Protein AF-A0A067NQ08-F1 (afdb_monomer_lite)

Organism: Pleurotus ostreatus (strain PC15) (NCBI:txid1137138)

Sequence (126 aa):
PDAADYSAEQAVDAPDTKAFVAEDDHGEHPANSPEDRVEVKVDSDPSPSARYPFENDTEGGRKTRGQIASYAGVIMAMQFRSHLFSVLICGKYARFIRWDRSCAIVSRRFDYTLYPSILFNFYHRF

Structure (mmCIF, N/CA/C/O backbone):
data_AF-A0A067NQ08-F1
#
_entry.id   AF-A0A067NQ08-F1
#
loop_
_atom_site.group_PDB
_atom_site.id
_atom_site.type_symbol
_atom_site.label_atom_id
_atom_site.label_alt_id
_atom_site.label_comp_id
_atom_site.label_asym_id
_atom_site.label_entity_id
_atom_site.label_seq_id
_atom_site.pdbx_PDB_ins_code
_atom_site.Cartn_x
_atom_site.Cartn_y
_atom_site.Cartn_z
_atom_site.occupancy
_atom_site.B_iso_or_equiv
_atom_site.auth_seq_id
_atom_site.auth_comp_id
_atom_site.auth_asym_id
_atom_site.auth_atom_id
_atom_site.pdbx_PDB_model_num
ATOM 1 N N . PRO A 1 1 ? 68.407 15.555 -37.291 1.00 37.50 1 PRO A N 1
ATOM 2 C CA . PRO A 1 1 ? 67.187 15.291 -38.091 1.00 37.50 1 PRO A CA 1
ATOM 3 C C . PRO A 1 1 ? 66.641 13.894 -37.754 1.00 37.50 1 PRO A C 1
ATOM 5 O O . PRO A 1 1 ? 67.398 12.939 -37.820 1.00 37.50 1 PRO A O 1
ATOM 8 N N . ASP A 1 2 ? 65.405 13.663 -37.344 1.00 32.69 2 ASP A N 1
ATOM 9 C CA . ASP A 1 2 ? 64.198 14.469 -37.154 1.00 32.69 2 ASP A CA 1
ATOM 10 C C . ASP A 1 2 ? 63.198 13.566 -36.372 1.00 32.69 2 ASP A C 1
ATOM 12 O O . ASP A 1 2 ? 63.470 12.374 -36.213 1.00 32.69 2 ASP A O 1
ATOM 16 N N . ALA A 1 3 ? 62.099 14.138 -35.870 1.00 37.38 3 ALA A N 1
ATOM 17 C CA . ALA A 1 3 ? 60.975 13.549 -35.102 1.00 37.38 3 ALA A CA 1
ATOM 18 C C . ALA A 1 3 ? 60.331 12.282 -35.752 1.00 37.38 3 ALA A C 1
ATOM 20 O O . ALA A 1 3 ? 60.630 11.981 -36.900 1.00 37.38 3 ALA A O 1
ATOM 21 N N . ALA A 1 4 ? 59.427 11.468 -35.180 1.00 37.12 4 ALA A N 1
ATOM 22 C CA . ALA A 1 4 ? 58.332 11.598 -34.200 1.00 37.12 4 ALA A CA 1
ATOM 23 C C . ALA A 1 4 ? 57.903 10.148 -33.796 1.00 37.12 4 ALA A C 1
ATOM 25 O O . ALA A 1 4 ? 58.083 9.234 -34.597 1.00 37.12 4 ALA A O 1
ATOM 26 N N . ASP A 1 5 ? 57.591 9.816 -32.540 1.00 37.88 5 ASP A N 1
ATOM 27 C CA . ASP A 1 5 ? 56.306 9.926 -31.806 1.00 37.88 5 ASP A CA 1
ATOM 28 C C . ASP A 1 5 ? 55.275 8.793 -32.061 1.00 37.88 5 ASP A C 1
ATOM 30 O O . ASP A 1 5 ? 55.187 8.244 -33.156 1.00 37.88 5 ASP A O 1
ATOM 34 N N . TYR A 1 6 ? 54.492 8.526 -31.006 1.00 32.03 6 TYR A N 1
ATOM 35 C CA . TYR A 1 6 ? 53.282 7.705 -30.831 1.00 32.03 6 TYR A CA 1
ATOM 36 C C . TYR A 1 6 ? 53.400 6.363 -30.088 1.00 32.03 6 TYR A C 1
ATOM 38 O O . TYR A 1 6 ? 53.435 5.278 -30.666 1.00 32.03 6 TYR A O 1
ATOM 46 N N . SER A 1 7 ? 53.304 6.470 -28.758 1.00 44.75 7 SER A N 1
ATOM 47 C CA . SER A 1 7 ? 52.707 5.462 -27.872 1.00 44.75 7 SER A CA 1
ATOM 48 C C . SER A 1 7 ? 51.176 5.560 -27.897 1.00 44.75 7 SER A C 1
ATOM 50 O O . SER A 1 7 ? 50.636 6.658 -27.772 1.00 44.75 7 SER A O 1
ATOM 52 N N . ALA A 1 8 ? 50.475 4.423 -27.953 1.00 36.75 8 ALA A N 1
ATOM 53 C CA . ALA A 1 8 ? 49.083 4.303 -27.509 1.00 36.75 8 ALA A CA 1
ATOM 54 C C . ALA A 1 8 ? 48.768 2.842 -27.136 1.00 36.75 8 ALA A C 1
ATOM 56 O O . ALA A 1 8 ? 48.644 1.985 -28.009 1.00 36.75 8 ALA A O 1
ATOM 57 N N . GLU A 1 9 ? 48.640 2.555 -25.837 1.00 39.03 9 GLU A N 1
ATOM 58 C CA . GLU A 1 9 ? 48.043 1.311 -25.341 1.00 39.03 9 GLU A CA 1
ATOM 59 C C . GLU A 1 9 ? 46.516 1.462 -25.299 1.00 39.03 9 GLU A C 1
ATOM 61 O O . GLU A 1 9 ? 45.979 2.459 -24.816 1.00 39.03 9 GLU A O 1
ATOM 66 N N . GLN A 1 10 ? 45.816 0.470 -25.844 1.00 34.50 10 GLN A N 1
ATOM 67 C CA . GLN A 1 10 ? 44.373 0.470 -26.056 1.00 34.50 10 GLN A CA 1
ATOM 68 C C . GLN A 1 10 ? 43.682 -0.250 -24.886 1.00 34.50 10 GLN A C 1
ATOM 70 O O . GLN A 1 10 ? 43.753 -1.473 -24.777 1.00 34.50 10 GLN A O 1
ATOM 75 N N . ALA A 1 11 ? 43.019 0.502 -24.003 1.00 36.53 11 ALA A N 1
ATOM 76 C CA . ALA A 1 11 ? 42.171 -0.041 -22.942 1.00 36.53 11 ALA A CA 1
ATOM 77 C C . ALA A 1 11 ? 40.711 -0.129 -23.423 1.00 36.53 11 ALA A C 1
ATOM 79 O O . ALA A 1 11 ? 40.168 0.823 -23.980 1.00 36.53 11 ALA A O 1
ATOM 80 N N . VAL A 1 12 ? 40.100 -1.299 -23.235 1.00 38.50 12 VAL A N 1
ATOM 81 C CA . VAL A 1 12 ? 38.730 -1.630 -23.649 1.00 38.50 12 VAL A CA 1
ATOM 82 C C . VAL A 1 12 ? 37.730 -1.041 -22.648 1.00 38.50 12 VAL A C 1
ATOM 84 O O . VAL A 1 12 ? 37.830 -1.292 -21.449 1.00 38.50 12 VAL A O 1
ATOM 87 N N . ASP A 1 13 ? 36.781 -0.262 -23.164 1.00 35.69 13 ASP A N 1
ATOM 88 C CA . ASP A 1 13 ? 35.725 0.448 -22.436 1.00 35.69 13 ASP A CA 1
ATOM 89 C C . ASP A 1 13 ? 34.699 -0.532 -21.834 1.00 35.69 13 ASP A C 1
ATOM 91 O O . ASP A 1 13 ? 34.008 -1.257 -22.554 1.00 35.69 13 ASP A O 1
ATOM 95 N N . ALA A 1 14 ? 34.622 -0.584 -20.503 1.00 40.62 14 ALA A N 1
ATOM 96 C CA . ALA A 1 14 ? 33.561 -1.277 -19.778 1.00 40.62 14 ALA A CA 1
ATOM 97 C C . ALA A 1 14 ? 32.453 -0.260 -19.456 1.00 40.62 14 ALA A C 1
ATOM 99 O O . ALA A 1 14 ? 32.770 0.796 -18.907 1.00 40.62 14 ALA A O 1
ATOM 100 N N . PRO A 1 15 ? 31.166 -0.538 -19.745 1.00 40.16 15 PRO A N 1
ATOM 101 C CA . PRO A 1 15 ? 30.105 0.416 -19.459 1.00 40.16 15 PRO A CA 1
ATOM 102 C C . PRO A 1 15 ? 29.963 0.621 -17.947 1.00 40.16 15 PRO A C 1
ATOM 104 O O . PRO A 1 15 ? 29.645 -0.301 -17.194 1.00 40.16 15 PRO A O 1
ATOM 107 N N . ASP A 1 16 ? 30.203 1.861 -17.535 1.00 42.25 16 ASP A N 1
ATOM 108 C CA . ASP A 1 16 ? 30.122 2.373 -16.172 1.00 42.25 16 ASP A CA 1
ATOM 109 C C . ASP A 1 16 ? 28.668 2.279 -15.666 1.00 42.25 16 ASP A C 1
ATOM 111 O O . ASP A 1 16 ? 27.831 3.147 -15.926 1.00 42.25 16 ASP A O 1
ATOM 115 N N . THR A 1 17 ? 28.313 1.187 -14.980 1.00 46.00 17 THR A N 1
ATOM 116 C CA . THR A 1 17 ? 27.036 1.080 -14.255 1.00 46.00 17 THR A CA 1
ATOM 117 C C . THR A 1 17 ? 27.052 2.020 -13.053 1.00 46.00 17 THR A C 1
ATOM 119 O O . THR A 1 17 ? 27.287 1.605 -11.919 1.00 46.00 17 THR A O 1
ATOM 122 N N . LYS A 1 18 ? 26.767 3.301 -13.289 1.00 40.94 18 LYS A N 1
ATOM 123 C CA . LYS A 1 18 ? 26.404 4.229 -12.218 1.00 40.94 18 LYS A CA 1
ATOM 124 C C . LYS A 1 18 ? 24.984 3.913 -11.760 1.00 40.94 18 LYS A C 1
ATOM 126 O O . LYS A 1 18 ? 24.044 3.929 -12.554 1.00 40.94 18 LYS A O 1
ATOM 131 N N . ALA A 1 19 ? 24.828 3.606 -10.474 1.00 40.09 19 ALA A N 1
ATOM 132 C CA . ALA A 1 19 ? 23.519 3.546 -9.841 1.00 40.09 19 ALA A CA 1
ATOM 133 C C . ALA A 1 19 ? 22.813 4.900 -10.019 1.00 40.09 19 ALA A C 1
ATOM 135 O O . ALA A 1 19 ? 23.441 5.949 -9.879 1.00 40.09 19 ALA A O 1
ATOM 136 N N . PHE A 1 20 ? 21.516 4.882 -10.326 1.00 40.34 20 PHE A N 1
ATOM 137 C CA . PHE A 1 20 ? 20.701 6.092 -10.306 1.00 40.34 20 PHE A CA 1
ATOM 138 C C . PHE A 1 20 ? 20.599 6.576 -8.855 1.00 40.34 20 PHE A C 1
ATOM 140 O O . PHE A 1 20 ? 19.845 6.018 -8.058 1.00 40.34 20 PHE A O 1
ATOM 147 N N . VAL A 1 21 ? 21.408 7.575 -8.511 1.00 44.59 21 VAL A N 1
ATOM 148 C CA . VAL A 1 21 ? 21.281 8.342 -7.274 1.00 44.59 21 VAL A CA 1
ATOM 149 C C . VAL A 1 21 ? 20.300 9.464 -7.584 1.00 44.59 21 VAL A C 1
ATOM 151 O O . VAL A 1 21 ? 20.557 10.281 -8.466 1.00 44.59 21 VAL A O 1
ATOM 154 N N . ALA A 1 22 ? 19.144 9.464 -6.920 1.00 43.06 22 ALA A N 1
ATOM 155 C CA . ALA A 1 22 ? 18.311 10.655 -6.902 1.00 43.06 22 ALA A CA 1
ATOM 156 C C . ALA A 1 22 ? 19.104 11.727 -6.149 1.00 43.06 22 ALA A C 1
ATOM 158 O O . ALA A 1 22 ? 19.505 11.498 -5.011 1.00 43.06 22 ALA A O 1
ATOM 159 N N . GLU A 1 23 ? 19.396 12.843 -6.809 1.00 46.19 23 GLU A N 1
ATOM 160 C CA . GLU A 1 23 ? 19.951 14.017 -6.141 1.00 46.19 23 GLU A CA 1
ATOM 161 C C . GLU A 1 23 ? 18.938 14.455 -5.073 1.00 46.19 23 GLU A C 1
ATOM 163 O O . GLU A 1 23 ? 17.814 14.850 -5.399 1.00 46.19 23 GLU A O 1
ATOM 168 N N . ASP A 1 24 ? 19.316 14.337 -3.802 1.00 46.06 24 ASP A N 1
ATOM 169 C CA . ASP A 1 24 ? 18.578 14.939 -2.699 1.00 46.06 24 ASP A CA 1
ATOM 170 C C . ASP A 1 24 ? 18.886 16.444 -2.709 1.00 46.06 24 ASP A C 1
ATOM 172 O O . ASP A 1 24 ? 19.867 16.898 -2.119 1.00 46.06 24 ASP A O 1
ATOM 176 N N . ASP A 1 25 ? 18.052 17.229 -3.396 1.00 49.75 25 ASP A N 1
ATOM 177 C CA . ASP A 1 25 ? 18.032 18.692 -3.265 1.00 49.75 25 ASP A CA 1
ATOM 178 C C . ASP A 1 25 ? 17.419 19.070 -1.907 1.00 49.75 25 ASP A C 1
ATOM 180 O O . ASP A 1 25 ? 16.281 19.527 -1.787 1.00 49.75 25 ASP A O 1
ATOM 184 N N . HIS A 1 26 ? 18.169 18.799 -0.841 1.00 46.88 26 HIS A N 1
ATOM 185 C CA . HIS A 1 26 ? 17.891 19.321 0.486 1.00 46.88 26 HIS A CA 1
ATOM 186 C C . HIS A 1 26 ? 18.564 20.685 0.622 1.00 46.88 26 HIS A C 1
ATOM 188 O O . HIS A 1 26 ? 19.639 20.813 1.207 1.00 46.88 26 HIS A O 1
ATOM 194 N N . GLY A 1 27 ? 17.911 21.722 0.095 1.00 42.91 27 GLY A N 1
ATOM 195 C CA . GLY A 1 27 ? 18.197 23.089 0.515 1.00 42.91 27 GLY A CA 1
ATOM 196 C C . GLY A 1 27 ? 18.087 23.193 2.042 1.00 42.91 27 GLY A C 1
ATOM 197 O O . GLY A 1 27 ? 17.107 22.731 2.631 1.00 42.91 27 GLY A O 1
ATOM 198 N N . GLU A 1 28 ? 19.103 23.763 2.694 1.00 42.34 28 GLU A N 1
ATOM 199 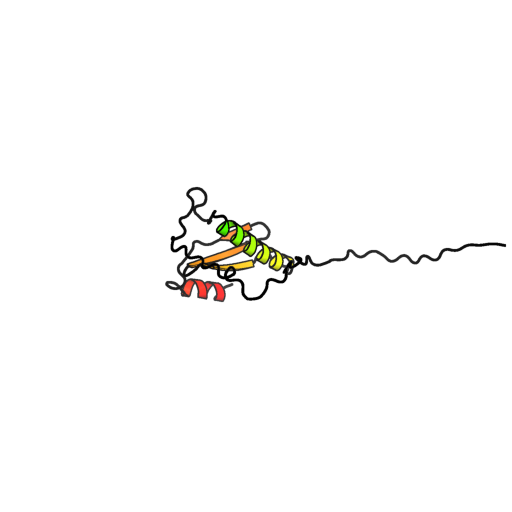C CA . GLU A 1 28 ? 19.102 23.995 4.141 1.00 42.34 28 GLU A CA 1
ATOM 200 C C . GLU A 1 28 ? 17.921 24.895 4.531 1.00 42.34 28 GLU A C 1
ATOM 202 O O . GLU A 1 28 ? 17.939 26.110 4.332 1.00 42.34 28 GLU A O 1
ATOM 207 N N . HIS A 1 29 ? 16.887 24.293 5.118 1.00 45.03 29 HIS A N 1
ATOM 208 C CA . HIS A 1 29 ? 15.802 25.019 5.763 1.00 45.03 29 HIS A CA 1
ATOM 209 C C . HIS A 1 29 ? 16.114 25.192 7.258 1.00 45.03 29 HIS A C 1
ATOM 211 O O . HIS A 1 29 ? 16.389 24.205 7.947 1.00 45.03 29 HIS A O 1
ATOM 217 N N . PRO A 1 30 ? 16.080 26.427 7.801 1.00 40.62 30 PRO A N 1
ATOM 218 C CA . PRO A 1 30 ? 16.347 26.658 9.213 1.00 40.62 30 PRO A CA 1
ATOM 219 C C . PRO A 1 30 ? 15.311 25.932 10.080 1.00 40.62 30 PRO A C 1
ATOM 221 O O . PRO A 1 30 ? 14.106 26.021 9.850 1.00 40.62 30 PRO A O 1
ATOM 224 N N . ALA A 1 31 ? 15.809 25.240 11.105 1.00 47.78 31 ALA A N 1
ATOM 225 C CA . ALA A 1 31 ? 15.128 24.193 11.870 1.00 47.78 31 ALA A CA 1
ATOM 226 C C . ALA A 1 31 ? 13.901 24.614 12.711 1.00 47.78 31 ALA A C 1
ATOM 228 O O . ALA A 1 31 ? 13.467 23.840 13.554 1.00 47.78 31 ALA A O 1
ATOM 229 N N . ASN A 1 32 ? 13.334 25.809 12.524 1.00 49.84 32 ASN A N 1
ATOM 230 C CA . ASN A 1 32 ? 12.122 26.255 13.216 1.00 49.84 32 ASN A CA 1
ATOM 231 C C . ASN A 1 32 ? 11.330 27.252 12.351 1.00 49.84 32 ASN A C 1
ATOM 233 O O . ASN A 1 32 ? 11.253 28.432 12.691 1.00 49.84 32 ASN A O 1
ATOM 237 N N . SER A 1 33 ? 10.731 26.790 11.248 1.00 42.81 33 SER A N 1
ATOM 238 C CA . SER A 1 33 ? 9.636 27.528 10.601 1.00 42.81 33 SER A CA 1
ATOM 239 C C . SER A 1 33 ? 8.298 26.857 10.942 1.00 42.81 33 SER A C 1
ATOM 241 O O . SER A 1 33 ? 8.205 25.632 10.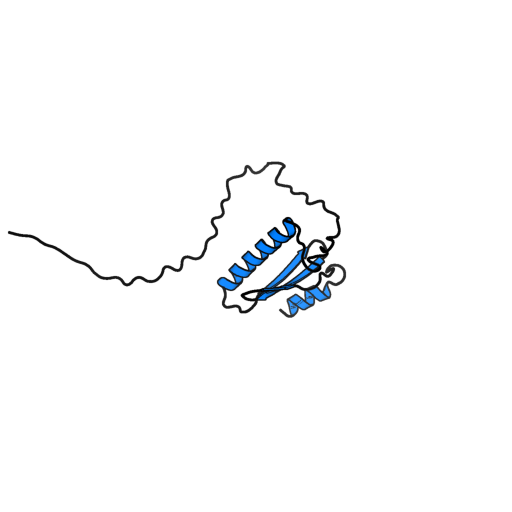845 1.00 42.81 33 SER A O 1
ATOM 243 N N . PRO A 1 34 ? 7.248 27.596 11.353 1.00 50.75 34 PRO A N 1
ATOM 244 C CA . PRO A 1 34 ? 5.958 27.031 11.789 1.00 50.75 34 PRO A CA 1
ATOM 245 C C . PRO A 1 34 ? 5.164 26.300 10.686 1.00 50.75 34 PRO A C 1
ATOM 247 O O . PRO A 1 34 ? 4.040 25.862 10.912 1.00 50.75 34 PRO A O 1
ATOM 250 N N . GLU A 1 35 ? 5.751 26.151 9.506 1.00 52.75 35 GLU A N 1
ATOM 251 C CA . GLU A 1 35 ? 5.155 25.698 8.253 1.00 52.75 35 GLU A CA 1
ATOM 252 C C . GLU A 1 35 ? 5.484 24.237 7.902 1.00 52.75 35 GLU A C 1
ATOM 254 O O . GLU A 1 35 ? 4.926 23.706 6.948 1.00 52.75 35 GLU A O 1
ATOM 259 N N . ASP A 1 36 ? 6.271 23.542 8.736 1.00 47.72 36 ASP A N 1
ATOM 260 C CA . ASP A 1 36 ? 6.560 22.103 8.577 1.00 47.72 36 ASP A CA 1
ATOM 261 C C . ASP A 1 36 ? 5.647 21.184 9.418 1.00 47.72 36 ASP A C 1
ATOM 263 O O . ASP A 1 36 ? 5.746 19.957 9.411 1.00 47.72 36 ASP A O 1
ATOM 267 N N . ARG A 1 37 ? 4.678 21.761 10.141 1.00 48.28 37 ARG A N 1
ATOM 268 C CA . ARG A 1 37 ? 3.545 20.997 10.680 1.00 48.28 37 ARG A CA 1
ATOM 269 C C . ARG A 1 37 ? 2.397 21.045 9.692 1.00 48.28 37 ARG A C 1
ATOM 271 O O . ARG A 1 37 ? 1.457 21.821 9.852 1.00 48.28 37 ARG A O 1
ATOM 278 N N . VAL A 1 38 ? 2.426 20.158 8.703 1.00 54.19 38 VAL A N 1
ATOM 279 C CA . VAL A 1 38 ? 1.200 19.838 7.968 1.00 54.19 38 VAL A CA 1
ATOM 280 C C . VAL A 1 38 ? 0.306 19.013 8.897 1.00 54.19 38 VAL A C 1
ATOM 282 O O . VAL A 1 38 ? 0.308 17.782 8.875 1.00 54.19 38 VAL A O 1
ATOM 285 N N . GLU A 1 39 ? -0.468 19.688 9.747 1.00 50.22 39 GLU A N 1
ATOM 286 C CA . GLU A 1 39 ? -1.648 19.077 10.353 1.00 50.22 39 GLU A CA 1
ATOM 287 C C . GLU A 1 39 ? -2.652 18.788 9.231 1.00 50.22 39 GLU A C 1
ATOM 289 O O . GLU A 1 39 ? -3.471 19.628 8.859 1.00 50.22 39 GLU A O 1
ATOM 294 N N . VAL A 1 40 ? -2.593 17.581 8.662 1.00 54.81 40 VAL A N 1
ATOM 295 C CA . VAL A 1 40 ? -3.642 17.088 7.763 1.00 54.81 40 VAL A CA 1
ATOM 296 C C . VAL A 1 40 ? -4.864 16.759 8.612 1.00 54.81 40 VAL A C 1
ATOM 298 O O . VAL A 1 40 ? -5.107 15.613 8.985 1.00 54.81 40 VAL A O 1
ATOM 301 N N . LYS A 1 41 ? -5.652 17.784 8.929 1.00 53.31 41 LYS A N 1
ATOM 302 C CA . LYS A 1 41 ? -7.002 17.611 9.452 1.00 53.31 41 LYS A CA 1
ATOM 303 C C . LYS A 1 41 ? -7.959 17.508 8.276 1.00 53.31 41 LYS A C 1
ATOM 305 O O . LYS A 1 41 ? -8.484 18.503 7.789 1.00 53.31 41 LYS A O 1
ATOM 310 N N . VAL A 1 42 ? -8.174 16.284 7.808 1.00 52.53 42 VAL A N 1
ATOM 311 C CA . VAL A 1 42 ? -9.328 15.966 6.966 1.00 52.53 42 VAL A CA 1
ATOM 312 C C . VAL A 1 42 ? -9.944 14.681 7.501 1.00 52.53 42 VAL A C 1
ATOM 314 O O . VAL A 1 42 ? -9.691 13.588 7.004 1.00 52.53 42 VAL A O 1
ATOM 317 N N . ASP A 1 43 ? -10.796 14.842 8.513 1.00 50.41 43 ASP A N 1
ATOM 318 C CA . ASP A 1 43 ? -11.731 13.823 9.007 1.00 50.41 43 ASP A CA 1
ATOM 319 C C . ASP A 1 43 ? -12.899 13.633 8.019 1.00 50.41 43 ASP A C 1
ATOM 321 O O . ASP A 1 43 ? -14.068 13.569 8.391 1.00 50.41 43 ASP A O 1
ATOM 325 N N . SER A 1 44 ? -12.602 13.602 6.721 1.00 55.47 44 SER A N 1
ATOM 326 C CA . SER A 1 44 ? -13.552 13.160 5.707 1.00 55.47 44 SER A CA 1
ATOM 327 C C . SER A 1 44 ? -13.167 11.741 5.346 1.00 55.47 44 SER A C 1
ATOM 329 O O . SER A 1 44 ? -12.080 11.507 4.815 1.00 55.47 44 SER A O 1
ATOM 331 N N . ASP A 1 45 ? -14.042 10.787 5.663 1.00 56.09 45 ASP A N 1
ATOM 332 C CA . ASP A 1 45 ? -13.885 9.407 5.216 1.00 56.09 45 ASP A CA 1
ATOM 333 C C . ASP A 1 45 ? -13.646 9.452 3.693 1.00 56.09 45 ASP A C 1
ATOM 335 O O . ASP A 1 45 ? -14.470 10.034 2.979 1.00 56.09 45 ASP A O 1
ATOM 339 N N . PRO A 1 46 ? -12.506 8.954 3.177 1.00 59.66 46 PRO A N 1
ATOM 340 C CA . PRO A 1 46 ? -12.160 9.130 1.776 1.00 59.66 46 PRO A CA 1
ATOM 341 C C . PRO A 1 46 ? -13.217 8.438 0.914 1.00 59.66 46 PRO A C 1
ATOM 343 O O . PRO A 1 46 ? -13.244 7.210 0.803 1.00 59.66 46 PRO A O 1
ATOM 346 N N . SER A 1 47 ? -14.110 9.239 0.330 1.00 58.59 47 SER A N 1
ATOM 347 C CA . SER A 1 47 ? -15.137 8.754 -0.580 1.00 58.59 47 SER A CA 1
ATOM 348 C C . SER A 1 47 ? -14.461 8.342 -1.883 1.00 58.59 47 SER A C 1
ATOM 350 O O . SER A 1 47 ? -13.735 9.151 -2.470 1.00 58.59 47 SER A O 1
ATOM 352 N N . PRO A 1 48 ? -14.689 7.115 -2.373 1.00 61.91 48 PRO A N 1
ATOM 353 C CA . PRO A 1 48 ? -14.261 6.739 -3.707 1.00 61.91 48 PRO A CA 1
ATOM 354 C C . PRO A 1 48 ? -14.833 7.717 -4.735 1.00 61.91 48 PRO A C 1
ATOM 356 O O . PRO A 1 48 ? -16.002 8.102 -4.654 1.00 61.91 48 PRO A O 1
ATOM 359 N N . SER A 1 49 ? -14.018 8.116 -5.708 1.00 66.94 49 SER A N 1
ATOM 360 C CA . SER A 1 49 ? -14.523 8.841 -6.872 1.00 66.94 49 SER A CA 1
ATOM 361 C C . SER A 1 49 ? -15.426 7.906 -7.675 1.00 66.94 49 SER A C 1
ATOM 363 O O . SER A 1 49 ? -15.098 6.732 -7.850 1.00 66.94 49 SER A O 1
ATOM 365 N N . ALA A 1 50 ? -16.527 8.421 -8.231 1.00 69.12 50 ALA A N 1
ATOM 366 C CA . ALA A 1 50 ? -17.385 7.648 -9.134 1.00 69.12 50 ALA A CA 1
ATOM 367 C C . ALA A 1 50 ? -16.608 7.089 -10.344 1.00 69.12 50 ALA A C 1
ATOM 369 O O . ALA A 1 50 ? -16.953 6.035 -10.871 1.00 69.12 50 ALA A O 1
ATOM 370 N N . ARG A 1 51 ? -15.536 7.778 -10.764 1.00 69.75 51 ARG A N 1
ATOM 371 C CA . ARG A 1 51 ? -14.656 7.350 -11.860 1.00 69.75 51 ARG A CA 1
ATOM 372 C C . ARG A 1 51 ? -13.613 6.322 -11.413 1.00 69.75 51 ARG A C 1
ATOM 374 O O . ARG A 1 51 ? -13.228 5.469 -12.203 1.00 69.75 51 ARG A O 1
ATOM 381 N N . TYR A 1 52 ? -13.188 6.388 -10.153 1.00 69.69 52 TYR A N 1
ATOM 382 C CA . TYR A 1 52 ? -12.129 5.552 -9.591 1.00 69.69 52 TYR A CA 1
ATOM 383 C C . TYR A 1 52 ? -12.580 4.946 -8.254 1.00 69.69 52 TYR A C 1
ATOM 385 O O . TYR A 1 52 ? -12.172 5.397 -7.184 1.00 69.69 52 TYR A O 1
ATOM 393 N N . PRO A 1 53 ? -13.426 3.901 -8.281 1.00 70.88 53 PRO A N 1
ATOM 394 C CA . PRO A 1 53 ? -14.030 3.340 -7.070 1.00 70.88 53 PRO A CA 1
ATOM 395 C C . PRO A 1 53 ? -13.020 2.656 -6.132 1.00 70.88 53 PRO A C 1
ATOM 397 O O . PRO A 1 53 ? -13.328 2.375 -4.974 1.00 70.88 53 PRO A O 1
ATOM 400 N N . PHE A 1 54 ? -11.809 2.374 -6.616 1.00 69.25 54 PHE A N 1
ATOM 401 C CA . PHE A 1 54 ? -10.769 1.672 -5.860 1.00 69.25 54 PHE A CA 1
ATOM 402 C C . PHE A 1 54 ? -9.575 2.561 -5.494 1.00 69.25 54 PHE A C 1
ATOM 404 O O . PHE A 1 54 ? -8.782 2.185 -4.623 1.00 69.25 54 PHE A O 1
ATOM 411 N N . GLU A 1 55 ? -9.457 3.735 -6.111 1.00 76.62 55 GLU A N 1
ATOM 412 C CA . GLU A 1 55 ? -8.283 4.603 -6.063 1.00 76.62 55 GLU A CA 1
ATOM 413 C C . GLU A 1 55 ? -8.684 6.008 -5.612 1.00 76.62 55 GLU A C 1
ATOM 415 O O . GLU A 1 55 ? -9.700 6.557 -6.030 1.00 76.62 55 GLU A O 1
ATOM 420 N N . ASN A 1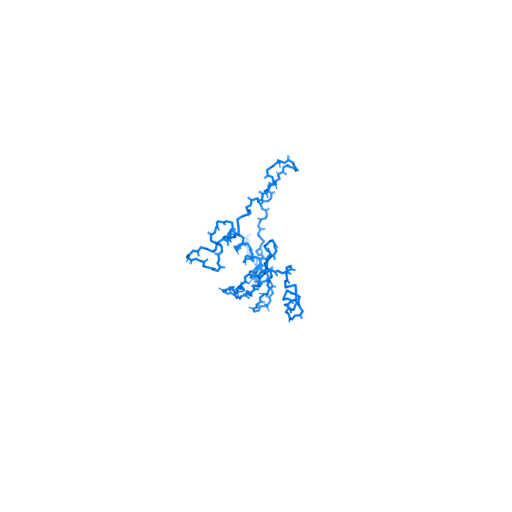 56 ? -7.881 6.593 -4.725 1.00 80.12 56 ASN A N 1
ATOM 421 C CA . ASN A 1 56 ? -8.052 7.986 -4.350 1.00 80.12 56 ASN A CA 1
ATOM 422 C C . ASN A 1 56 ? -7.378 8.864 -5.420 1.00 80.12 56 ASN A C 1
ATOM 424 O O . ASN A 1 56 ? -6.147 8.861 -5.534 1.00 80.12 56 ASN A O 1
ATOM 428 N N . ASP A 1 57 ? -8.200 9.574 -6.196 1.00 84.25 57 ASP A N 1
ATOM 429 C CA . ASP A 1 57 ? -7.786 10.447 -7.308 1.00 84.25 57 ASP A CA 1
ATOM 430 C C . ASP A 1 57 ? -7.614 11.922 -6.893 1.00 84.25 57 ASP A C 1
ATOM 432 O O . ASP A 1 57 ? -7.527 12.828 -7.716 1.00 84.25 57 ASP A O 1
ATOM 436 N N . THR A 1 58 ? -7.547 12.193 -5.589 1.00 87.94 58 THR A N 1
ATOM 437 C CA . THR A 1 58 ? -7.072 13.498 -5.111 1.00 87.94 58 THR A CA 1
ATOM 438 C C . THR A 1 58 ? -5.605 13.705 -5.493 1.00 87.94 58 THR A C 1
ATOM 440 O O . THR A 1 58 ? -4.850 12.748 -5.689 1.00 87.94 58 THR A O 1
ATOM 443 N N . GLU A 1 59 ? -5.159 14.962 -5.551 1.00 88.50 59 GLU A N 1
ATOM 444 C CA . GLU A 1 59 ? -3.753 15.286 -5.820 1.00 88.50 59 GLU A CA 1
ATOM 445 C C . GLU A 1 59 ? -2.804 14.605 -4.819 1.00 88.50 59 GLU A C 1
ATOM 447 O O . GLU A 1 59 ? -1.814 13.992 -5.222 1.00 88.50 59 GLU A O 1
ATOM 452 N N . GLY A 1 60 ? -3.151 14.630 -3.527 1.00 88.38 60 GLY A N 1
ATOM 453 C CA . GLY A 1 60 ? -2.413 13.917 -2.484 1.00 88.38 60 GLY A CA 1
ATOM 454 C C . GLY A 1 60 ? -2.386 12.407 -2.728 1.00 88.38 60 GLY A C 1
ATOM 455 O O . GLY A 1 60 ? -1.321 11.799 -2.705 1.00 88.38 60 GLY A O 1
ATOM 456 N N . GLY A 1 61 ? -3.532 11.807 -3.072 1.00 88.88 61 GLY A N 1
ATOM 457 C CA . GLY A 1 61 ? -3.622 10.383 -3.399 1.00 88.88 61 GLY A CA 1
ATOM 458 C C . GLY A 1 61 ? -2.741 9.971 -4.584 1.00 88.88 61 GLY A C 1
ATOM 459 O O . GLY A 1 61 ? -2.112 8.910 -4.540 1.00 88.88 61 GLY A O 1
ATOM 460 N N . ARG A 1 62 ? -2.659 10.810 -5.625 1.00 89.81 62 ARG A N 1
ATOM 461 C CA . ARG A 1 62 ? -1.772 10.608 -6.782 1.00 89.81 62 ARG A CA 1
ATOM 462 C C . ARG A 1 62 ? -0.297 10.731 -6.397 1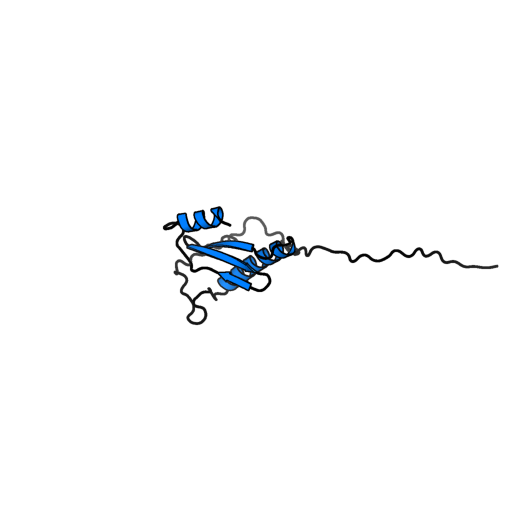.00 89.81 62 ARG A C 1
ATOM 464 O O . ARG A 1 62 ? 0.484 9.848 -6.748 1.00 89.81 62 ARG A O 1
ATOM 471 N N . LYS A 1 63 ? 0.073 11.768 -5.636 1.00 93.81 63 LYS A N 1
ATOM 472 C CA . LYS A 1 63 ? 1.445 11.982 -5.138 1.00 93.81 63 LYS A CA 1
ATOM 473 C C . LYS A 1 63 ? 1.920 10.814 -4.269 1.00 93.81 63 LYS A C 1
ATOM 475 O O . LYS A 1 63 ? 2.948 10.214 -4.572 1.00 93.81 63 LYS A O 1
ATOM 480 N N . THR A 1 64 ? 1.132 10.414 -3.266 1.00 92.00 64 THR A N 1
ATOM 481 C CA . THR A 1 64 ? 1.459 9.282 -2.382 1.00 92.00 64 THR A CA 1
ATOM 482 C C . THR A 1 64 ? 1.660 7.991 -3.170 1.00 92.00 64 THR A C 1
ATOM 484 O O . THR A 1 64 ? 2.623 7.266 -2.931 1.00 92.00 64 THR A O 1
ATOM 487 N N . ARG A 1 65 ? 0.789 7.692 -4.144 1.00 91.06 65 ARG A N 1
ATOM 488 C CA . ARG A 1 65 ? 0.924 6.474 -4.955 1.00 91.06 65 ARG A CA 1
ATOM 489 C C . ARG A 1 65 ? 2.134 6.507 -5.889 1.00 91.06 65 ARG A C 1
ATOM 491 O O . ARG A 1 65 ? 2.769 5.474 -6.072 1.00 91.06 65 ARG A O 1
ATOM 498 N N . GLY A 1 66 ? 2.470 7.672 -6.443 1.00 94.50 66 GLY A N 1
ATOM 499 C CA . GLY A 1 66 ? 3.700 7.853 -7.215 1.00 94.50 66 GLY A CA 1
ATOM 500 C C . GLY A 1 66 ? 4.947 7.574 -6.374 1.00 94.50 66 GLY A C 1
ATOM 501 O O . GLY A 1 66 ? 5.833 6.842 -6.807 1.00 94.50 66 GLY A O 1
ATOM 502 N N . GLN A 1 67 ? 4.976 8.071 -5.137 1.00 95.69 67 GLN A N 1
ATOM 503 C CA . GLN A 1 67 ? 6.091 7.863 -4.214 1.00 95.69 67 GLN A CA 1
ATOM 504 C C . GLN A 1 67 ? 6.261 6.388 -3.821 1.00 95.69 67 GLN A C 1
ATOM 506 O O . GLN A 1 67 ? 7.350 5.836 -3.975 1.00 95.69 67 GLN A O 1
ATOM 511 N N . ILE A 1 68 ? 5.190 5.708 -3.386 1.00 95.62 68 ILE A N 1
ATOM 512 C CA . ILE A 1 68 ? 5.276 4.275 -3.039 1.00 95.62 68 ILE A CA 1
ATOM 513 C C . ILE A 1 68 ? 5.664 3.415 -4.252 1.00 95.62 68 ILE A C 1
ATOM 515 O O . ILE A 1 68 ? 6.392 2.436 -4.091 1.00 95.62 68 ILE A O 1
ATOM 519 N N . ALA A 1 69 ? 5.220 3.785 -5.461 1.00 95.38 69 ALA A N 1
ATOM 520 C CA . ALA A 1 69 ? 5.592 3.092 -6.691 1.00 95.38 69 ALA A CA 1
ATOM 521 C C . ALA A 1 69 ? 7.073 3.294 -7.027 1.00 95.38 69 ALA A C 1
ATOM 523 O O . ALA A 1 69 ? 7.739 2.337 -7.417 1.00 95.38 69 ALA A O 1
ATOM 524 N N . SER A 1 70 ? 7.602 4.503 -6.820 1.00 95.94 70 SER A N 1
ATOM 525 C CA . SER A 1 70 ? 9.030 4.794 -6.978 1.00 95.94 70 SER A CA 1
ATOM 526 C C . SER A 1 70 ? 9.879 3.913 -6.055 1.00 95.94 70 SER A C 1
ATOM 528 O O . SER A 1 70 ? 10.787 3.222 -6.516 1.00 95.94 70 SER A O 1
ATOM 530 N N . TYR A 1 71 ? 9.517 3.823 -4.770 1.00 95.25 71 TYR A N 1
ATOM 531 C CA . TYR A 1 71 ? 10.225 2.970 -3.809 1.00 95.25 71 TYR A CA 1
ATOM 532 C C . TYR A 1 71 ? 10.170 1.487 -4.180 1.00 95.25 71 TYR A C 1
ATOM 534 O O . TYR A 1 71 ? 11.198 0.807 -4.163 1.00 95.25 71 TYR A O 1
ATOM 542 N N . ALA A 1 72 ? 8.994 0.985 -4.565 1.00 95.38 72 ALA A N 1
ATOM 543 C CA . ALA A 1 72 ? 8.852 -0.387 -5.039 1.00 95.38 72 ALA A CA 1
ATOM 544 C C . ALA A 1 72 ? 9.719 -0.652 -6.282 1.00 95.38 72 ALA A C 1
ATOM 546 O O . ALA A 1 72 ? 10.405 -1.673 -6.348 1.00 95.38 72 ALA A O 1
ATOM 547 N N . GLY A 1 73 ? 9.739 0.290 -7.230 1.00 94.19 73 GLY A N 1
ATOM 548 C CA . GLY A 1 73 ? 10.553 0.226 -8.441 1.00 94.19 73 GLY A CA 1
ATOM 549 C C . GLY A 1 73 ? 12.047 0.135 -8.143 1.00 94.19 73 GLY A C 1
ATOM 550 O O . GLY A 1 73 ? 12.716 -0.745 -8.682 1.00 94.19 73 GLY A O 1
ATOM 551 N N . VAL A 1 74 ? 12.553 0.971 -7.232 1.00 94.31 74 VAL A N 1
ATOM 552 C CA . VAL A 1 74 ? 13.955 0.946 -6.787 1.00 94.31 74 VAL A CA 1
ATOM 553 C C . VAL A 1 74 ? 14.297 -0.395 -6.129 1.00 94.31 74 VAL A C 1
ATOM 555 O O . VAL A 1 74 ? 15.269 -1.039 -6.521 1.00 94.31 74 VAL A O 1
ATOM 558 N N . ILE A 1 75 ? 13.465 -0.892 -5.204 1.00 94.31 75 ILE A N 1
ATOM 559 C CA . ILE A 1 75 ? 13.678 -2.198 -4.551 1.00 94.31 75 ILE A CA 1
ATOM 560 C C . ILE A 1 75 ? 13.731 -3.338 -5.580 1.00 94.31 75 ILE A C 1
ATOM 562 O O . ILE A 1 75 ? 14.593 -4.213 -5.490 1.00 94.31 75 ILE A O 1
ATOM 566 N N . MET A 1 76 ? 12.821 -3.336 -6.558 1.00 93.25 76 MET A N 1
ATOM 567 C CA . MET A 1 76 ? 12.760 -4.357 -7.610 1.00 93.25 76 MET A CA 1
ATOM 568 C C . MET A 1 76 ? 13.854 -4.205 -8.674 1.00 93.25 76 MET A C 1
ATOM 570 O O . MET A 1 76 ? 14.117 -5.159 -9.398 1.00 93.25 76 MET A O 1
ATOM 574 N N . ALA A 1 77 ? 14.466 -3.029 -8.817 1.00 92.38 77 ALA A N 1
ATOM 575 C CA . ALA A 1 77 ? 15.610 -2.821 -9.703 1.00 92.38 77 ALA A CA 1
ATOM 576 C C . ALA A 1 77 ? 16.921 -3.288 -9.054 1.00 92.38 77 ALA A C 1
ATOM 578 O O . ALA A 1 77 ? 17.781 -3.838 -9.734 1.00 92.38 77 ALA A O 1
ATOM 579 N N . MET A 1 78 ? 17.056 -3.109 -7.737 1.00 93.44 78 MET A N 1
ATOM 580 C CA . MET A 1 78 ? 18.254 -3.506 -6.990 1.00 93.44 78 MET A CA 1
ATOM 581 C C . MET A 1 78 ? 18.328 -5.009 -6.703 1.00 93.44 78 MET A C 1
ATOM 583 O O . MET A 1 78 ? 19.388 -5.514 -6.343 1.00 93.44 78 MET A O 1
ATOM 587 N N . GLN A 1 79 ? 17.210 -5.731 -6.800 1.00 89.81 79 GLN A N 1
ATOM 588 C CA . GLN A 1 79 ? 17.141 -7.147 -6.449 1.00 89.81 79 GLN A CA 1
ATOM 589 C C . GLN A 1 79 ? 16.439 -7.941 -7.545 1.00 89.81 79 GLN A C 1
ATOM 591 O O . GLN A 1 79 ? 15.417 -7.500 -8.063 1.00 89.81 79 GLN A O 1
ATOM 596 N N . PHE A 1 80 ? 16.935 -9.144 -7.858 1.00 86.06 80 PHE A N 1
ATOM 597 C CA . PHE A 1 80 ? 16.322 -10.059 -8.831 1.00 86.06 80 PHE A CA 1
ATOM 598 C C . PHE A 1 80 ? 15.006 -10.663 -8.302 1.00 86.06 80 PHE A C 1
ATOM 600 O O . PHE A 1 80 ? 14.900 -11.865 -8.066 1.00 86.06 80 PHE A O 1
ATOM 607 N N . ARG A 1 81 ? 13.991 -9.822 -8.078 1.00 86.50 81 ARG A N 1
ATOM 608 C CA . ARG A 1 81 ? 12.659 -10.220 -7.615 1.00 86.50 81 ARG A CA 1
ATOM 609 C C . ARG A 1 81 ? 11.624 -10.040 -8.716 1.00 86.50 81 ARG A C 1
ATOM 611 O O . ARG A 1 81 ? 11.529 -8.980 -9.327 1.00 86.50 81 ARG A O 1
ATOM 618 N N . SER A 1 82 ? 10.797 -11.065 -8.911 1.00 90.69 82 SER A N 1
ATOM 619 C CA . SER A 1 82 ? 9.630 -11.009 -9.800 1.00 90.69 82 SER A CA 1
ATOM 620 C C . SER A 1 82 ? 8.492 -10.177 -9.211 1.00 90.69 82 SER A C 1
ATOM 622 O O . SER A 1 82 ? 7.742 -9.550 -9.949 1.00 90.69 82 SER A O 1
ATOM 624 N N . HIS A 1 83 ? 8.371 -10.148 -7.883 1.00 93.69 83 HIS A N 1
ATOM 625 C CA . HIS A 1 83 ? 7.314 -9.433 -7.183 1.00 93.69 83 HIS A CA 1
ATOM 626 C C . HIS A 1 83 ? 7.794 -8.845 -5.854 1.00 93.69 83 HIS A C 1
ATOM 628 O O . HIS A 1 83 ? 8.709 -9.372 -5.212 1.00 93.69 83 HIS A O 1
ATOM 634 N N . LEU A 1 84 ? 7.113 -7.796 -5.401 1.00 95.75 84 LEU A N 1
ATOM 635 C CA . LEU A 1 84 ? 7.288 -7.208 -4.075 1.00 95.75 84 LEU A CA 1
ATOM 636 C C . LEU A 1 84 ? 5.928 -7.093 -3.388 1.00 95.75 84 LEU A C 1
ATOM 638 O O . LEU A 1 84 ? 4.952 -6.663 -3.995 1.00 95.75 84 LEU A O 1
ATOM 642 N N . PHE A 1 85 ? 5.869 -7.447 -2.110 1.00 96.56 85 PHE A N 1
ATOM 643 C CA . PHE A 1 85 ? 4.703 -7.203 -1.273 1.00 96.56 85 PHE A CA 1
ATOM 644 C C . PHE A 1 85 ? 4.952 -5.987 -0.384 1.00 96.56 85 PHE A C 1
ATOM 646 O O . PHE A 1 85 ? 6.022 -5.851 0.203 1.00 96.56 85 PHE A O 1
ATOM 653 N N . SER A 1 86 ? 3.963 -5.105 -0.274 1.00 96.62 86 SER A N 1
ATOM 654 C CA . SER A 1 86 ? 3.980 -3.997 0.677 1.00 96.62 86 SER A CA 1
ATOM 655 C C . SER A 1 86 ? 2.607 -3.814 1.315 1.00 96.62 86 SER A C 1
ATOM 657 O O . SER A 1 86 ? 1.578 -4.154 0.728 1.00 96.62 86 SER A O 1
ATOM 659 N N . VAL A 1 87 ? 2.582 -3.246 2.517 1.00 96.75 87 VAL A N 1
ATOM 660 C CA . VAL A 1 87 ? 1.344 -2.885 3.213 1.00 96.75 87 VAL A CA 1
ATOM 661 C C . VAL A 1 87 ? 1.265 -1.368 3.294 1.00 96.75 87 VAL A C 1
ATOM 663 O O . VAL A 1 87 ? 2.196 -0.721 3.762 1.00 96.75 87 VAL A O 1
ATOM 666 N N . LEU A 1 88 ? 0.154 -0.802 2.830 1.00 95.12 88 LEU A N 1
ATOM 667 C CA . LEU A 1 88 ? -0.145 0.618 2.967 1.00 95.12 88 LEU A CA 1
ATOM 668 C C . LEU A 1 88 ? -1.068 0.819 4.168 1.00 95.12 88 LEU A C 1
ATOM 670 O O . LEU A 1 88 ? -2.170 0.267 4.191 1.00 95.12 88 LEU A O 1
ATOM 674 N N . ILE A 1 89 ? -0.629 1.628 5.130 1.00 94.50 89 ILE A N 1
ATOM 675 C CA . ILE A 1 89 ? -1.399 2.002 6.318 1.00 94.50 89 ILE A CA 1
ATOM 676 C C . ILE A 1 89 ? -1.903 3.438 6.156 1.00 94.50 89 ILE A C 1
ATOM 678 O O . ILE A 1 89 ? -1.140 4.344 5.828 1.00 94.50 89 ILE A O 1
ATOM 682 N N . CYS A 1 90 ? -3.201 3.646 6.368 1.00 90.19 90 CYS A N 1
ATOM 683 C CA . CYS A 1 90 ? -3.864 4.945 6.297 1.00 90.19 90 CYS A CA 1
ATOM 684 C C . CYS A 1 90 ? -4.813 5.087 7.491 1.00 90.19 90 CYS A C 1
ATOM 686 O O . CYS A 1 90 ? -5.943 4.585 7.466 1.00 90.19 90 CYS A O 1
ATOM 688 N N . GLY A 1 91 ? -4.349 5.749 8.552 1.00 91.81 91 GLY A N 1
ATOM 689 C CA . GLY A 1 91 ? -5.063 5.769 9.829 1.00 91.81 91 GLY A CA 1
ATOM 690 C C . GLY A 1 91 ? -5.269 4.342 10.340 1.00 91.81 91 GLY A C 1
ATOM 691 O O . GLY A 1 91 ? -4.327 3.561 10.357 1.00 91.81 91 GLY A O 1
ATOM 692 N N . LYS A 1 92 ? -6.509 3.978 10.679 1.00 94.56 92 LYS A N 1
ATOM 693 C CA . LYS A 1 92 ? -6.887 2.623 11.129 1.00 94.56 92 LYS A CA 1
ATOM 694 C C . LYS A 1 92 ? -7.077 1.591 10.006 1.00 94.56 92 LYS A C 1
ATOM 696 O O . LYS A 1 92 ? -7.392 0.433 10.274 1.00 94.56 92 LYS A O 1
ATOM 701 N N . TYR A 1 93 ? -6.934 1.999 8.745 1.00 93.69 93 TYR A N 1
ATOM 702 C CA . TYR A 1 93 ? -7.149 1.124 7.595 1.00 93.69 93 TYR A CA 1
ATOM 703 C C . TYR A 1 93 ? -5.831 0.659 6.979 1.00 93.69 93 TYR A C 1
ATOM 705 O O . TYR A 1 93 ? -4.872 1.421 6.891 1.00 93.69 93 TYR A O 1
ATOM 713 N N . ALA A 1 94 ? -5.815 -0.576 6.488 1.00 95.31 94 ALA A N 1
ATOM 714 C CA . ALA A 1 94 ? -4.699 -1.167 5.765 1.00 95.31 94 ALA A CA 1
ATOM 715 C 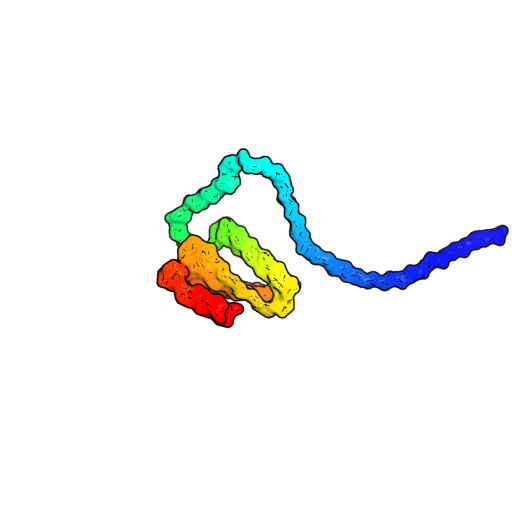C . ALA A 1 94 ? -5.126 -1.654 4.374 1.00 95.31 94 ALA A C 1
ATOM 717 O O . ALA A 1 94 ? -6.287 -2.012 4.142 1.00 95.31 94 ALA A O 1
ATOM 718 N N . ARG A 1 95 ? -4.169 -1.676 3.443 1.00 94.69 95 ARG A N 1
ATOM 719 C CA . ARG A 1 95 ? -4.274 -2.326 2.131 1.00 94.69 95 ARG A CA 1
ATOM 720 C C . ARG A 1 95 ? -3.017 -3.140 1.859 1.00 94.69 95 ARG A C 1
ATOM 722 O O . ARG A 1 95 ? -1.910 -2.658 2.087 1.00 94.69 95 ARG A O 1
ATOM 729 N N . PHE A 1 96 ? -3.189 -4.335 1.313 1.00 96.75 96 PHE A N 1
ATOM 730 C CA . PHE A 1 96 ? -2.085 -5.115 0.764 1.00 96.75 96 PHE A CA 1
ATOM 731 C C . PHE A 1 96 ? -1.839 -4.712 -0.680 1.00 96.75 96 PHE A C 1
ATOM 733 O O . PHE A 1 96 ? -2.788 -4.509 -1.441 1.00 96.75 96 PHE A O 1
ATOM 740 N N . ILE A 1 97 ? -0.568 -4.614 -1.050 1.00 96.38 97 ILE A N 1
ATOM 741 C CA . ILE A 1 97 ? -0.131 -4.305 -2.403 1.00 96.38 97 ILE A CA 1
ATOM 742 C C . ILE A 1 97 ? 0.854 -5.380 -2.841 1.00 96.38 97 ILE A C 1
ATOM 744 O O . ILE A 1 97 ? 1.846 -5.640 -2.161 1.00 96.38 97 ILE A O 1
ATOM 748 N N . ARG A 1 98 ? 0.579 -5.991 -3.991 1.00 96.44 98 ARG A N 1
ATOM 749 C CA . ARG A 1 98 ? 1.535 -6.819 -4.721 1.00 96.44 98 ARG A CA 1
ATOM 750 C C . ARG A 1 98 ? 1.996 -6.050 -5.948 1.00 96.44 98 ARG A C 1
ATOM 752 O O . ARG A 1 98 ? 1.193 -5.786 -6.839 1.00 96.44 98 ARG A O 1
ATOM 759 N N . TRP A 1 99 ? 3.276 -5.732 -5.992 1.00 96.12 99 TRP A N 1
ATOM 760 C CA . TRP A 1 99 ? 3.949 -5.124 -7.128 1.00 96.12 99 TRP A CA 1
ATOM 761 C C . TRP A 1 99 ? 4.466 -6.202 -8.076 1.00 96.12 99 TRP A C 1
ATOM 763 O O . TRP A 1 99 ? 5.022 -7.212 -7.639 1.00 96.12 99 TRP A O 1
ATOM 773 N N . ASP A 1 100 ? 4.291 -5.949 -9.364 1.00 93.50 100 ASP A N 1
ATOM 774 C CA . ASP A 1 100 ? 4.891 -6.662 -10.487 1.00 93.50 100 ASP A CA 1
ATOM 775 C C . ASP A 1 100 ? 5.685 -5.646 -11.334 1.00 93.50 100 ASP A C 1
ATOM 777 O O . ASP A 1 100 ? 5.592 -4.437 -11.121 1.00 93.50 100 ASP A O 1
ATOM 781 N N . ARG A 1 101 ? 6.462 -6.101 -12.321 1.00 87.25 101 ARG A N 1
ATOM 782 C CA . ARG A 1 101 ? 7.329 -5.245 -13.153 1.00 87.25 101 ARG A CA 1
ATOM 783 C C . ARG A 1 101 ? 6.585 -4.142 -13.907 1.00 87.25 101 ARG A C 1
ATOM 785 O O . ARG A 1 101 ? 7.205 -3.149 -14.275 1.00 87.25 101 ARG A O 1
ATOM 792 N N . SER A 1 102 ? 5.286 -4.308 -14.144 1.00 88.31 102 SER A N 1
ATOM 793 C CA . SER A 1 102 ? 4.476 -3.359 -14.921 1.00 88.31 102 SER A CA 1
ATOM 794 C C . SER A 1 102 ? 3.177 -2.941 -14.235 1.00 88.31 102 SER A C 1
ATOM 796 O O . SER A 1 102 ? 2.421 -2.158 -14.806 1.00 88.31 102 SER A O 1
ATOM 798 N N . CYS A 1 103 ? 2.870 -3.459 -13.044 1.00 91.00 103 CYS A N 1
ATOM 799 C CA . CYS A 1 103 ? 1.596 -3.177 -12.389 1.00 91.00 103 CYS A CA 1
ATOM 800 C C . CYS A 1 103 ? 1.649 -3.351 -10.868 1.00 91.00 103 CYS A C 1
ATOM 802 O O . CYS A 1 103 ? 2.616 -3.855 -10.301 1.00 91.00 103 CYS A O 1
ATOM 804 N N . ALA A 1 104 ? 0.566 -2.942 -10.212 1.00 94.50 104 ALA A N 1
ATOM 805 C CA . ALA A 1 104 ? 0.326 -3.196 -8.802 1.00 94.50 104 ALA A CA 1
ATOM 806 C C . ALA A 1 104 ? -1.104 -3.707 -8.607 1.00 94.50 104 ALA A C 1
ATOM 808 O O . ALA A 1 104 ? -2.058 -3.122 -9.121 1.00 94.50 104 ALA A O 1
ATOM 809 N N . ILE A 1 105 ? -1.258 -4.783 -7.841 1.00 94.56 105 ILE A N 1
ATOM 810 C CA . ILE A 1 105 ? -2.554 -5.319 -7.421 1.00 94.56 105 ILE A CA 1
ATOM 811 C C . ILE A 1 105 ? -2.779 -4.896 -5.973 1.00 94.56 105 ILE A C 1
ATOM 813 O O . ILE A 1 105 ? -1.960 -5.195 -5.105 1.00 94.56 105 ILE A O 1
ATOM 817 N N . VAL A 1 106 ? -3.892 -4.212 -5.711 1.00 93.25 106 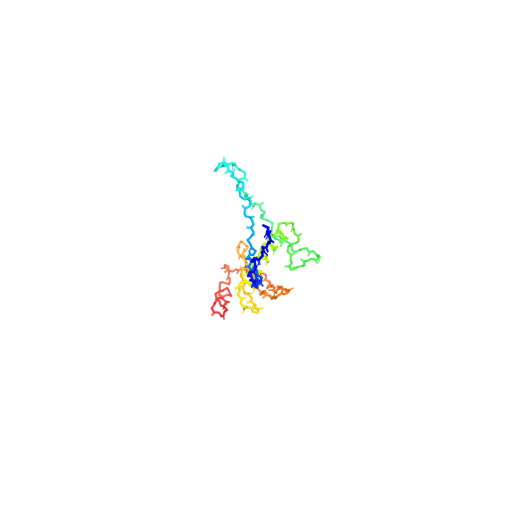VAL A N 1
ATOM 818 C CA . VAL A 1 106 ? -4.210 -3.637 -4.397 1.00 93.25 106 VAL A CA 1
ATOM 819 C C . VAL A 1 106 ? -5.473 -4.283 -3.835 1.00 93.25 106 VAL A C 1
ATOM 821 O O . VAL A 1 106 ? -6.481 -4.404 -4.531 1.00 93.25 106 VAL A O 1
ATOM 824 N N . SER A 1 107 ? -5.444 -4.684 -2.565 1.00 94.06 107 SER A N 1
ATOM 825 C CA . SER A 1 107 ? -6.627 -5.210 -1.881 1.00 94.06 107 SER A CA 1
ATOM 826 C C . SER A 1 107 ? -7.665 -4.117 -1.603 1.00 94.06 107 SER A C 1
ATOM 828 O O . SER A 1 107 ? -7.378 -2.915 -1.597 1.00 94.06 107 SER A O 1
ATOM 830 N N . ARG A 1 108 ? -8.888 -4.531 -1.256 1.00 90.88 108 ARG A N 1
ATOM 831 C CA . ARG A 1 108 ? -9.826 -3.630 -0.570 1.00 90.88 108 ARG A CA 1
ATOM 832 C C . ARG A 1 108 ? -9.212 -3.164 0.755 1.00 90.88 108 ARG A C 1
ATOM 834 O O . ARG A 1 108 ? -8.435 -3.903 1.365 1.00 90.88 108 ARG A O 1
ATOM 841 N N . ARG A 1 109 ? -9.563 -1.947 1.191 1.00 91.00 109 ARG A N 1
ATOM 842 C CA . ARG A 1 109 ? -9.186 -1.468 2.529 1.00 91.00 109 ARG A CA 1
ATOM 843 C C . ARG A 1 109 ? -9.876 -2.319 3.593 1.00 91.00 109 ARG A C 1
ATOM 845 O O . ARG A 1 109 ? -11.044 -2.664 3.421 1.00 91.00 109 ARG A O 1
ATOM 852 N N . PHE A 1 110 ? -9.184 -2.599 4.686 1.00 93.06 110 PHE A N 1
ATOM 853 C CA . PHE A 1 110 ? -9.762 -3.230 5.871 1.00 93.06 110 PHE A CA 1
ATOM 854 C C . PHE A 1 110 ? -9.282 -2.509 7.128 1.00 93.06 110 PHE A C 1
ATOM 856 O O . PHE A 1 110 ? -8.208 -1.915 7.124 1.00 93.06 110 PHE A O 1
ATOM 863 N N . ASP A 1 111 ? -10.093 -2.513 8.181 1.00 95.31 111 ASP A N 1
ATOM 864 C CA . ASP A 1 111 ? -9.723 -1.935 9.474 1.00 95.31 111 ASP A CA 1
ATOM 865 C C . ASP A 1 111 ? -8.848 -2.945 10.230 1.00 95.31 111 ASP A C 1
ATOM 867 O O . ASP A 1 111 ? -9.335 -3.987 10.676 1.00 95.31 111 ASP A O 1
ATOM 871 N N . TYR A 1 112 ? -7.544 -2.681 10.325 1.00 96.38 112 TYR A N 1
ATOM 872 C CA . TYR A 1 112 ? -6.605 -3.614 10.959 1.00 96.38 112 TYR A CA 1
ATOM 873 C C . TYR A 1 112 ? -6.676 -3.556 12.489 1.00 96.38 112 TYR A C 1
ATOM 875 O O . TYR A 1 112 ? -6.159 -4.452 13.150 1.00 96.38 112 TYR A O 1
ATOM 883 N N . THR A 1 113 ? -7.319 -2.527 13.054 1.00 96.06 113 THR A N 1
ATOM 884 C CA . THR A 1 113 ? -7.546 -2.424 14.501 1.00 96.06 113 THR A CA 1
ATOM 885 C C . THR A 1 113 ? -8.675 -3.352 14.947 1.00 96.06 113 THR A C 1
ATOM 887 O O . THR A 1 113 ? -8.604 -3.931 16.027 1.00 96.06 113 THR A O 1
ATOM 890 N N . LEU A 1 114 ? -9.675 -3.559 14.081 1.00 97.62 114 LEU A N 1
ATOM 891 C CA . LEU A 1 114 ? -10.763 -4.515 14.303 1.00 97.62 114 LEU A CA 1
ATOM 892 C C . LEU A 1 114 ? -10.388 -5.940 13.884 1.00 97.62 114 LEU A C 1
ATOM 894 O O . LEU A 1 114 ? -10.798 -6.900 14.533 1.00 97.62 114 LEU A O 1
ATOM 898 N N . TYR A 1 115 ? -9.603 -6.087 12.813 1.00 95.94 115 TYR A N 1
ATOM 899 C CA . TYR A 1 115 ? -9.222 -7.389 12.256 1.00 95.94 115 TYR A CA 1
ATOM 900 C C . TYR A 1 115 ? -7.693 -7.568 12.169 1.00 95.94 115 TYR A C 1
ATOM 902 O O . TYR A 1 115 ? -7.152 -7.754 11.072 1.00 95.94 115 TYR A O 1
ATOM 910 N N . PRO A 1 116 ? -6.965 -7.550 13.304 1.00 95.00 116 PRO A N 1
ATOM 911 C CA . PRO A 1 116 ? -5.500 -7.618 13.313 1.00 95.00 116 PRO A CA 1
ATOM 912 C C . PRO A 1 116 ? -4.956 -8.948 12.778 1.00 95.00 116 PRO A C 1
ATOM 914 O O . PRO A 1 116 ? -3.866 -8.993 12.208 1.00 95.00 116 PRO A O 1
ATOM 917 N N . SER A 1 117 ? -5.735 -10.028 12.897 1.00 97.00 117 SER A N 1
ATOM 918 C CA . SER A 1 117 ? -5.371 -11.353 12.388 1.00 97.00 117 SER A CA 1
ATOM 919 C C . SER A 1 117 ? -5.141 -11.364 10.877 1.00 97.00 117 SER A C 1
ATOM 921 O O . SER A 1 117 ? -4.283 -12.104 10.407 1.00 97.00 117 SER A O 1
ATOM 923 N N . ILE A 1 118 ? -5.841 -10.523 10.108 1.00 96.56 118 ILE A N 1
ATOM 924 C CA . ILE A 1 118 ? -5.658 -10.426 8.653 1.00 96.56 118 ILE A CA 1
ATOM 925 C C . ILE A 1 118 ? -4.248 -9.919 8.330 1.00 96.56 118 ILE A C 1
ATOM 927 O O . ILE A 1 118 ? -3.553 -10.507 7.503 1.00 96.56 118 ILE A O 1
ATOM 931 N N . LEU A 1 119 ? -3.818 -8.850 9.007 1.00 96.00 119 LEU A N 1
ATOM 932 C CA . LEU A 1 119 ? -2.490 -8.262 8.831 1.00 96.00 119 LEU A CA 1
ATOM 933 C C . LEU A 1 119 ? -1.389 -9.209 9.318 1.00 96.00 119 LEU A C 1
ATOM 935 O O . LEU A 1 119 ? -0.403 -9.421 8.617 1.00 96.00 119 LEU A O 1
ATOM 939 N N . PHE A 1 120 ? -1.584 -9.817 10.489 1.00 96.81 120 PHE A N 1
ATOM 940 C CA . PHE A 1 120 ? -0.648 -10.791 11.043 1.00 96.81 120 PHE A CA 1
ATOM 941 C C . PHE A 1 120 ? -0.455 -11.996 10.113 1.00 96.81 120 PHE A C 1
ATOM 943 O O . PHE A 1 120 ? 0.675 -12.349 9.781 1.00 96.81 120 PHE A O 1
ATOM 950 N N . ASN A 1 121 ? -1.550 -12.591 9.632 1.00 97.44 121 ASN A N 1
ATOM 951 C CA . ASN A 1 121 ? -1.497 -13.753 8.744 1.00 97.44 121 ASN A CA 1
ATOM 952 C C . ASN A 1 121 ? -0.784 -13.446 7.424 1.00 97.44 121 ASN A C 1
ATOM 954 O O . ASN A 1 121 ? -0.124 -14.325 6.875 1.00 97.44 121 ASN A O 1
ATOM 958 N N . PHE A 1 122 ? -0.906 -12.216 6.920 1.00 96.88 122 PHE A N 1
ATOM 959 C CA . PHE A 1 122 ? -0.192 -11.786 5.724 1.00 96.88 122 PHE A CA 1
ATOM 960 C C . PHE A 1 122 ? 1.325 -11.827 5.933 1.00 96.88 122 PHE A C 1
ATOM 962 O O . PHE A 1 122 ? 2.003 -12.542 5.203 1.00 96.88 122 PHE A O 1
ATOM 969 N N . TYR A 1 123 ? 1.841 -11.152 6.965 1.00 95.75 123 TYR A N 1
ATOM 970 C CA . TYR A 1 123 ? 3.280 -11.134 7.266 1.00 95.75 123 TYR A CA 1
ATOM 971 C C . TYR A 1 123 ? 3.840 -12.489 7.696 1.00 95.75 123 TYR A C 1
ATOM 973 O O . TYR A 1 123 ? 5.011 -12.777 7.488 1.00 95.75 123 TYR A O 1
ATOM 981 N N . HIS A 1 124 ? 3.020 -13.336 8.316 1.00 96.56 124 HIS A N 1
ATOM 982 C CA . HIS A 1 124 ? 3.446 -14.690 8.649 1.00 96.56 124 HIS A CA 1
ATOM 983 C C . HIS A 1 124 ? 3.615 -15.566 7.394 1.00 96.56 124 HIS A C 1
ATOM 985 O O . HIS A 1 124 ? 4.381 -16.528 7.401 1.00 96.56 124 HIS A O 1
ATOM 991 N N . ARG A 1 125 ? 2.873 -15.278 6.316 1.00 95.75 125 ARG A N 1
ATOM 992 C CA . ARG A 1 125 ? 2.854 -16.106 5.103 1.00 95.75 125 ARG A CA 1
ATOM 993 C C . ARG A 1 125 ? 3.799 -15.618 4.004 1.00 95.75 125 ARG A C 1
ATOM 995 O O . ARG A 1 125 ? 4.274 -16.466 3.243 1.00 95.75 125 ARG A O 1
ATOM 1002 N N . PHE A 1 126 ? 3.997 -14.308 3.886 1.00 91.75 126 PHE A N 1
ATOM 1003 C CA . PHE A 1 126 ? 4.716 -13.639 2.799 1.00 91.75 126 PHE A CA 1
ATOM 1004 C C . PHE A 1 126 ? 5.869 -12.803 3.339 1.00 91.75 126 PHE A C 1
ATOM 1006 O O . PHE A 1 126 ? 6.933 -12.828 2.683 1.00 91.75 126 PHE A O 1
#

Radius of gyration: 24.48 Å; chains: 1; bounding box: 85×44×53 Å

pLDDT: mean 73.72, std 23.62, range [32.03, 97.62]

Secondary structure (DSSP, 8-state):
------------------------------S--TTS----------PPPSS-TTS--SHHHHHHHHHHHHHHHHHHHHS--S-EEEEEEETTEEEEEEE-SS-EEEPPPEETTT-HHHHHHHHHH-

Foldseek 3Di:
DDDDDDDDDDDDDDPDPDDPDDPPPPDDDPPDDPPPPPPPPDPPPQCADPVGNQFRPPPVRVVVVVVVVVVLQSVVVVDVDQWDWDWDDDPQWIWIWIDGPVDIDIDHIDRCVVVVVVVVVVVVVD